Protein AF-A0A7S0L666-F1 (afdb_monomer)

Radius of gyration: 15.41 Å; Cα contacts (8 Å, |Δi|>4): 94; chains: 1; bounding box: 27×35×50 Å

Foldseek 3Di:
DPPVVVVVLVVLQVVLVVCVVVVVLVSSLVSLVVSLVVCVVVLVQAVNLVSLVSQLVSCVSVVVVVSVVVSLVVQLDPSNHDPVSNVVSVVVVVVVVVVDDDDDDD

Structure (mmCIF, N/CA/C/O backbone):
data_AF-A0A7S0L666-F1
#
_entry.id   AF-A0A7S0L666-F1
#
loop_
_atom_site.group_PDB
_atom_site.id
_atom_site.type_symbol
_atom_site.label_atom_id
_atom_site.label_alt_id
_atom_site.label_comp_id
_atom_site.label_asym_id
_atom_site.label_entity_id
_atom_site.label_seq_id
_atom_site.pdbx_PDB_ins_code
_atom_site.Cartn_x
_atom_site.Cartn_y
_atom_site.Cartn_z
_atom_site.occupancy
_atom_site.B_iso_or_equiv
_atom_site.auth_seq_id
_atom_site.auth_comp_id
_atom_site.auth_asym_id
_atom_site.auth_atom_id
_atom_site.pdbx_PDB_model_num
ATOM 1 N N . PRO A 1 1 ?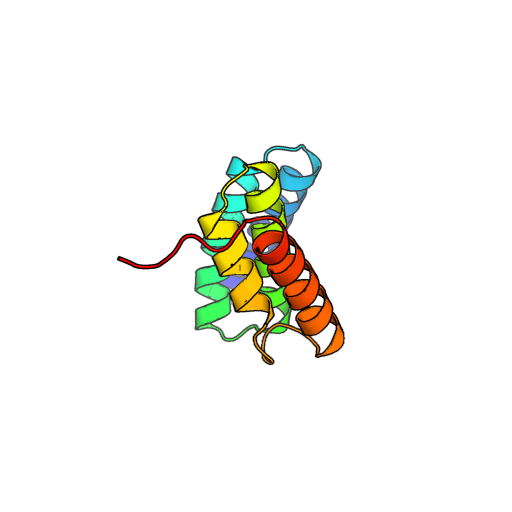 8.549 -5.956 -19.490 1.00 56.94 1 PRO A N 1
ATOM 2 C CA . PRO A 1 1 ? 7.598 -4.842 -19.737 1.00 56.94 1 PRO A CA 1
ATOM 3 C C . PRO A 1 1 ? 8.073 -3.969 -20.904 1.00 56.94 1 PRO A C 1
ATOM 5 O O . PRO A 1 1 ? 9.227 -3.546 -20.925 1.00 56.94 1 PRO A O 1
ATOM 8 N N . THR A 1 2 ? 7.212 -3.728 -21.894 1.00 64.44 2 THR A N 1
ATOM 9 C CA . THR A 1 2 ? 7.540 -2.813 -23.000 1.00 64.44 2 THR A CA 1
ATOM 10 C C . THR A 1 2 ? 7.619 -1.373 -22.472 1.00 64.44 2 THR A C 1
ATOM 12 O O . THR A 1 2 ? 6.960 -1.043 -21.483 1.00 64.44 2 THR A O 1
ATOM 15 N N . LYS A 1 3 ? 8.413 -0.495 -23.107 1.00 65.62 3 LYS A N 1
ATOM 16 C CA . LYS A 1 3 ? 8.527 0.928 -22.711 1.00 65.62 3 LYS A CA 1
ATOM 17 C C . LYS A 1 3 ? 7.148 1.599 -22.565 1.00 65.62 3 LYS A C 1
ATOM 19 O O . LYS A 1 3 ? 6.926 2.331 -21.609 1.00 65.62 3 LYS A O 1
ATOM 24 N N . ARG A 1 4 ? 6.199 1.251 -23.444 1.00 69.44 4 ARG A N 1
ATOM 25 C CA . ARG A 1 4 ? 4.813 1.747 -23.439 1.00 69.44 4 ARG A CA 1
ATOM 26 C C . ARG A 1 4 ? 4.042 1.366 -22.170 1.00 69.44 4 ARG A C 1
ATOM 28 O O . ARG A 1 4 ? 3.351 2.209 -21.612 1.00 69.44 4 ARG A O 1
ATOM 35 N N . SER A 1 5 ? 4.182 0.131 -21.683 1.00 73.44 5 SER A N 1
ATOM 36 C CA . SER A 1 5 ? 3.503 -0.312 -20.457 1.00 73.44 5 SER A CA 1
ATOM 37 C C . SER A 1 5 ? 3.962 0.480 -19.231 1.00 73.44 5 SER A C 1
ATOM 39 O O . SER A 1 5 ? 3.140 0.837 -18.397 1.00 73.44 5 SER A O 1
ATOM 41 N N . ARG A 1 6 ? 5.256 0.809 -19.144 1.00 75.56 6 ARG A N 1
ATOM 42 C CA . ARG A 1 6 ? 5.814 1.586 -18.025 1.00 75.56 6 ARG A CA 1
ATOM 43 C C . ARG A 1 6 ? 5.290 3.021 -18.003 1.00 75.56 6 ARG A C 1
ATOM 45 O O . ARG A 1 6 ? 4.910 3.502 -16.943 1.00 75.56 6 ARG A O 1
ATOM 52 N N . SER A 1 7 ? 5.198 3.666 -19.168 1.00 82.19 7 SER A N 1
ATOM 53 C CA . SER A 1 7 ? 4.601 5.002 -19.286 1.00 82.19 7 SER A CA 1
ATOM 54 C C . SER A 1 7 ? 3.132 5.021 -18.856 1.00 82.19 7 SER A C 1
ATOM 56 O O . SER A 1 7 ? 2.711 5.958 -18.190 1.00 82.19 7 SER A O 1
ATOM 58 N N . ILE A 1 8 ? 2.362 3.971 -19.170 1.00 87.62 8 ILE A N 1
ATOM 59 C CA . ILE A 1 8 ? 0.954 3.865 -18.752 1.00 87.62 8 ILE A CA 1
ATOM 60 C C . ILE A 1 8 ? 0.828 3.770 -17.225 1.00 87.62 8 ILE A C 1
ATOM 62 O O . ILE A 1 8 ? -0.021 4.444 -16.653 1.00 87.62 8 ILE A O 1
ATOM 66 N N . PHE A 1 9 ? 1.664 2.972 -16.552 1.00 86.12 9 PHE A N 1
ATOM 67 C CA . PHE A 1 9 ? 1.621 2.875 -15.086 1.00 86.12 9 PHE A CA 1
ATOM 68 C C . PHE A 1 9 ? 2.082 4.156 -14.394 1.00 86.12 9 PHE A C 1
ATOM 70 O O . PHE A 1 9 ? 1.524 4.515 -13.363 1.00 86.12 9 PHE A O 1
ATOM 77 N N . PHE A 1 10 ? 3.048 4.866 -14.978 1.00 86.94 10 PHE A N 1
ATOM 78 C CA . PHE A 1 10 ? 3.449 6.180 -14.487 1.00 86.94 10 PHE A CA 1
ATOM 79 C C . PHE A 1 10 ? 2.298 7.191 -14.575 1.00 86.94 10 PHE A C 1
ATOM 81 O O . PHE A 1 10 ? 1.973 7.830 -13.580 1.00 86.94 10 PHE A O 1
ATOM 88 N N . LEU A 1 11 ? 1.618 7.271 -15.724 1.00 91.06 11 LEU A N 1
ATOM 89 C CA . LEU A 1 11 ? 0.437 8.130 -15.880 1.00 91.06 11 LEU A CA 1
ATOM 90 C C . LEU A 1 11 ? -0.686 7.731 -14.915 1.00 91.06 11 LEU A C 1
ATOM 92 O O . LEU A 1 11 ? -1.300 8.592 -14.296 1.00 91.06 11 LEU A O 1
ATOM 96 N N . ALA A 1 12 ? -0.924 6.429 -14.738 1.00 92.12 12 ALA A N 1
ATOM 97 C CA . ALA A 1 12 ?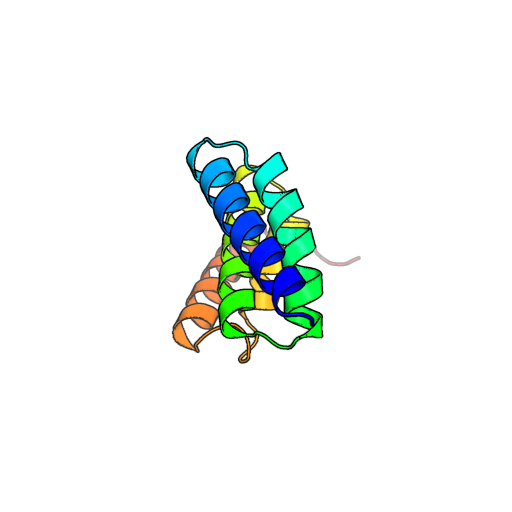 -1.908 5.936 -13.780 1.00 92.12 12 ALA A CA 1
ATOM 98 C C . ALA A 1 12 ? -1.564 6.329 -12.332 1.00 92.12 12 ALA A C 1
ATOM 100 O O . ALA A 1 12 ? -2.472 6.638 -11.568 1.00 92.12 12 ALA A O 1
ATOM 101 N N . ALA A 1 13 ? -0.278 6.347 -11.959 1.00 91.31 13 ALA A N 1
ATOM 102 C CA . ALA A 1 13 ? 0.159 6.806 -10.641 1.00 91.31 13 ALA A CA 1
ATOM 103 C C . ALA A 1 13 ? -0.120 8.304 -10.453 1.00 91.31 13 ALA A C 1
ATOM 105 O O . ALA A 1 13 ? -0.686 8.686 -9.436 1.00 91.31 13 ALA A O 1
ATOM 106 N N . GLN A 1 14 ? 0.180 9.132 -11.459 1.00 93.38 14 GLN A N 1
ATOM 107 C CA . GLN A 1 14 ? -0.119 10.568 -11.412 1.00 93.38 14 GLN A CA 1
ATOM 108 C C . GLN A 1 14 ? -1.625 10.846 -11.309 1.00 93.38 14 GLN A C 1
ATOM 110 O O . GLN A 1 14 ? -2.049 11.690 -10.525 1.00 93.38 14 GLN A O 1
ATOM 115 N N . MET A 1 15 ? -2.456 10.103 -12.048 1.00 94.44 15 MET A N 1
ATOM 116 C CA . MET A 1 15 ? -3.915 10.199 -11.918 1.00 94.44 15 MET A CA 1
ATOM 117 C C . MET A 1 15 ? -4.395 9.794 -10.519 1.00 94.44 15 MET A C 1
ATOM 119 O O . MET A 1 15 ? -5.310 10.408 -9.976 1.00 94.44 15 MET A O 1
ATOM 123 N N . ALA A 1 16 ? -3.792 8.760 -9.930 1.00 95.19 16 ALA A N 1
ATOM 124 C CA . ALA A 1 16 ? -4.128 8.313 -8.583 1.00 95.19 16 ALA A CA 1
ATOM 125 C C . ALA A 1 16 ? -3.774 9.367 -7.524 1.00 95.19 16 ALA A C 1
ATOM 127 O O . ALA A 1 16 ? -4.570 9.611 -6.619 1.00 95.19 16 ALA A O 1
ATOM 128 N N . GLU A 1 17 ? -2.618 10.017 -7.660 1.00 94.75 17 GLU A N 1
ATOM 129 C CA . GLU A 1 17 ? -2.199 11.127 -6.798 1.00 94.75 17 GLU A CA 1
ATOM 130 C C . GLU A 1 17 ? -3.164 12.313 -6.904 1.00 94.75 17 GLU A C 1
ATOM 132 O O . GLU A 1 17 ? -3.594 12.841 -5.882 1.00 94.75 17 GLU A O 1
ATOM 137 N N . GLU A 1 18 ? -3.600 12.674 -8.112 1.00 96.62 18 GLU A N 1
ATOM 138 C CA . GLU A 1 18 ? -4.624 13.710 -8.302 1.00 96.62 18 GLU A CA 1
ATOM 139 C C . GLU A 1 18 ? -5.953 13.331 -7.627 1.00 96.62 18 GLU A C 1
ATOM 141 O O . GLU A 1 18 ? -6.575 14.132 -6.924 1.00 96.62 18 GLU A O 1
ATOM 146 N N . HIS A 1 19 ? -6.372 12.069 -7.752 1.00 95.38 19 HIS A N 1
ATOM 147 C CA . HIS A 1 19 ? -7.547 11.579 -7.038 1.00 95.38 19 HIS A CA 1
ATOM 148 C C . HIS A 1 19 ? -7.384 11.649 -5.513 1.00 95.38 19 HIS A C 1
ATOM 150 O O . HIS A 1 19 ? -8.345 12.008 -4.835 1.00 95.38 19 HIS A O 1
ATOM 156 N N . MET A 1 20 ? -6.192 11.389 -4.966 1.00 95.06 20 MET A N 1
ATOM 157 C CA . MET A 1 20 ? -5.927 11.602 -3.539 1.00 95.06 20 MET A CA 1
ATOM 158 C C . MET A 1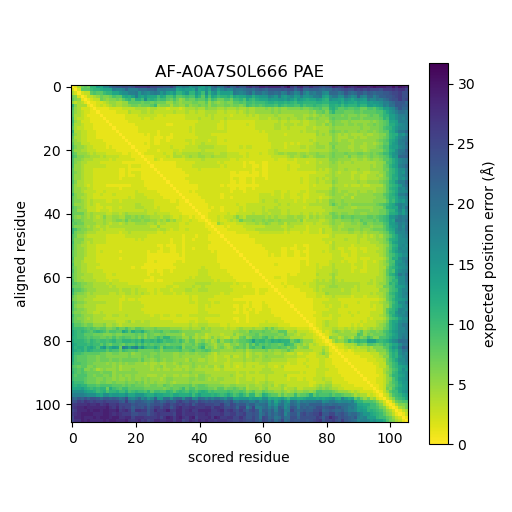 20 ? -6.035 13.077 -3.147 1.00 95.06 20 MET A C 1
ATOM 160 O O . MET A 1 20 ? -6.681 13.379 -2.145 1.00 95.06 20 MET A O 1
ATOM 164 N N . HIS A 1 21 ? -5.447 13.991 -3.925 1.00 95.06 21 HIS A N 1
ATOM 165 C CA . HIS A 1 21 ? -5.508 15.430 -3.648 1.00 95.06 21 HIS A CA 1
ATOM 166 C C . HIS A 1 21 ? -6.942 15.970 -3.697 1.00 95.06 21 HIS A C 1
ATOM 168 O O . HIS A 1 21 ? -7.322 16.789 -2.864 1.00 95.06 21 HIS A O 1
ATOM 174 N N . SER A 1 22 ? -7.763 15.461 -4.617 1.00 95.81 22 SER A N 1
ATOM 175 C CA . SER A 1 22 ? -9.190 15.803 -4.720 1.00 95.81 22 SER A CA 1
ATOM 176 C C . SER A 1 22 ? -10.083 15.143 -3.654 1.00 95.81 22 SER A C 1
ATOM 178 O O . SER A 1 22 ? -11.290 15.377 -3.635 1.00 95.81 22 SER A O 1
ATOM 180 N N . GLY A 1 23 ? -9.525 14.298 -2.776 1.00 94.81 23 GLY A N 1
ATOM 181 C CA . GLY A 1 23 ? -10.272 13.559 -1.751 1.00 94.81 23 GLY A CA 1
ATOM 182 C C . GLY A 1 23 ? -11.060 12.354 -2.279 1.00 94.81 23 GLY A C 1
ATOM 183 O O . GLY A 1 23 ? -11.784 11.705 -1.523 1.00 94.81 23 GLY A O 1
ATOM 184 N N . ASN A 1 24 ? -10.920 12.007 -3.560 1.00 96.44 24 ASN A N 1
ATOM 185 C CA . ASN A 1 24 ? -11.550 10.833 -4.160 1.00 96.44 24 ASN A CA 1
ATOM 186 C C . ASN A 1 24 ? -10.715 9.563 -3.905 1.00 96.44 24 ASN A C 1
ATOM 188 O O . ASN A 1 24 ? -10.149 8.953 -4.818 1.00 96.44 24 ASN A O 1
ATOM 192 N N . PHE A 1 25 ? -10.635 9.167 -2.633 1.00 96.38 25 PHE A N 1
ATOM 193 C CA . PHE A 1 25 ? -9.797 8.053 -2.178 1.00 96.38 25 PHE A CA 1
ATOM 194 C C . PHE A 1 25 ? -10.220 6.692 -2.747 1.00 96.38 25 PHE A C 1
ATOM 196 O O . PHE A 1 25 ? -9.369 5.834 -2.968 1.00 96.38 25 PHE A O 1
ATOM 203 N N . GLU A 1 26 ? -11.508 6.501 -3.039 1.00 96.50 26 GLU A N 1
ATOM 204 C CA . GLU A 1 26 ? -12.040 5.276 -3.653 1.00 96.50 26 GLU A CA 1
ATOM 205 C C . GLU A 1 26 ? -11.426 5.052 -5.044 1.00 96.50 26 GLU A C 1
ATOM 207 O O . GLU A 1 26 ? -10.946 3.963 -5.370 1.00 96.50 26 GLU A O 1
ATOM 212 N N . MET A 1 27 ? -11.392 6.107 -5.866 1.00 95.56 27 MET A N 1
ATOM 213 C CA . MET A 1 27 ? -10.811 6.033 -7.203 1.00 95.56 27 MET A CA 1
ATOM 214 C C . MET A 1 27 ? -9.286 5.919 -7.145 1.00 95.56 27 MET A C 1
ATOM 216 O O . MET A 1 27 ? -8.708 5.092 -7.853 1.00 95.56 27 MET A O 1
ATOM 220 N N . ALA A 1 28 ? -8.639 6.693 -6.268 1.00 96.81 28 ALA A N 1
ATOM 221 C CA . ALA A 1 28 ? -7.196 6.612 -6.052 1.00 96.81 28 ALA A CA 1
ATOM 222 C C . ALA A 1 28 ? -6.759 5.183 -5.690 1.00 96.81 28 ALA A C 1
ATOM 224 O O . ALA A 1 28 ? -5.862 4.626 -6.328 1.00 96.81 28 ALA A O 1
ATOM 225 N N . LYS A 1 29 ? -7.456 4.551 -4.736 1.00 96.62 29 LYS A N 1
ATOM 226 C CA . LYS A 1 29 ? -7.205 3.170 -4.305 1.00 96.62 29 LYS A CA 1
ATOM 227 C C . LYS A 1 29 ? -7.224 2.191 -5.477 1.00 96.62 29 LYS A C 1
ATOM 229 O O . LYS A 1 29 ? -6.281 1.421 -5.637 1.00 96.62 29 LYS A O 1
ATOM 234 N N . ARG A 1 30 ? -8.234 2.261 -6.352 1.00 95.88 30 ARG A N 1
ATOM 235 C CA . ARG A 1 30 ? -8.350 1.369 -7.526 1.00 95.88 30 ARG A CA 1
ATOM 236 C C . ARG A 1 30 ? -7.167 1.491 -8.485 1.00 95.88 30 ARG A C 1
ATOM 238 O O . ARG A 1 30 ? -6.686 0.481 -9.006 1.00 95.88 30 ARG A O 1
ATOM 245 N N . PHE A 1 31 ? -6.693 2.712 -8.735 1.00 94.19 31 PHE A N 1
ATOM 246 C CA . PHE A 1 31 ? -5.502 2.916 -9.561 1.00 94.19 31 PHE A CA 1
ATOM 247 C C . PHE A 1 31 ? -4.259 2.331 -8.889 1.00 94.19 31 PHE A C 1
ATOM 249 O O . PHE A 1 31 ? -3.523 1.567 -9.523 1.00 94.19 31 PHE A O 1
ATOM 256 N N . PHE A 1 32 ? -4.054 2.626 -7.605 1.00 95.75 32 PHE A N 1
ATOM 257 C CA . PHE A 1 32 ? -2.901 2.133 -6.861 1.00 95.75 32 PHE A CA 1
ATOM 258 C C . PHE A 1 32 ? -2.868 0.606 -6.740 1.00 95.75 32 PHE A C 1
ATOM 260 O O . PHE A 1 32 ? -1.812 0.020 -6.958 1.00 95.75 32 PHE A O 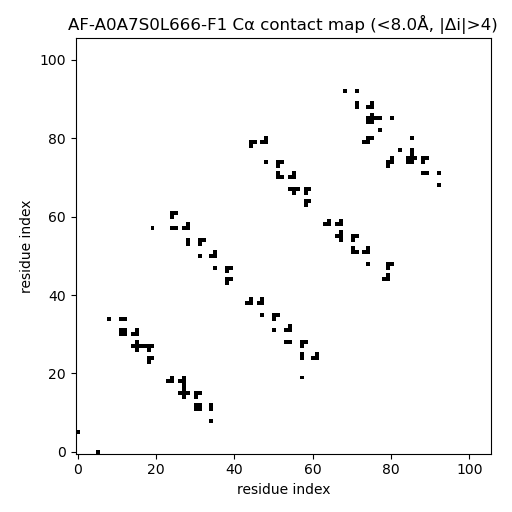1
ATOM 267 N N . GLU A 1 33 ? -3.993 -0.073 -6.508 1.00 94.75 33 GLU A N 1
ATOM 268 C CA . GLU A 1 33 ? -4.058 -1.544 -6.453 1.00 94.75 33 GLU A CA 1
ATOM 269 C C . GLU A 1 33 ? -3.609 -2.199 -7.764 1.00 94.75 33 GLU A C 1
ATOM 271 O O . GLU A 1 33 ? -2.902 -3.213 -7.775 1.00 94.75 33 GLU A O 1
ATOM 276 N N . ARG A 1 34 ? -4.000 -1.607 -8.899 1.00 92.31 34 ARG A N 1
ATOM 277 C CA . ARG A 1 34 ? -3.601 -2.095 -10.221 1.00 92.31 34 ARG A CA 1
ATOM 278 C C . ARG A 1 34 ? -2.099 -1.934 -10.448 1.00 92.31 34 ARG A C 1
ATOM 280 O O . ARG A 1 34 ? -1.474 -2.832 -11.014 1.00 92.31 34 ARG A O 1
ATOM 287 N N . ILE A 1 35 ? -1.530 -0.808 -10.020 1.00 93.06 35 ILE A N 1
ATOM 288 C CA . ILE A 1 35 ? -0.092 -0.526 -10.124 1.00 93.06 35 ILE A CA 1
ATOM 289 C C . ILE A 1 35 ? 0.698 -1.434 -9.171 1.00 93.06 35 ILE A C 1
ATOM 291 O O . ILE A 1 35 ? 1.704 -2.017 -9.576 1.00 93.06 35 ILE A O 1
ATOM 295 N N . CYS A 1 36 ? 0.203 -1.622 -7.945 1.00 92.69 36 CYS A N 1
ATOM 296 C CA . CYS A 1 36 ? 0.813 -2.438 -6.898 1.00 92.69 36 CYS A CA 1
ATOM 297 C C . CYS A 1 36 ? 1.098 -3.865 -7.388 1.00 92.69 36 CYS A C 1
ATOM 299 O O . CYS A 1 36 ? 2.248 -4.306 -7.370 1.00 92.69 36 CYS A O 1
ATOM 301 N N . LYS A 1 37 ? 0.093 -4.543 -7.964 1.00 90.12 37 LYS A N 1
ATOM 302 C CA . LYS A 1 37 ? 0.245 -5.902 -8.526 1.00 90.12 37 LYS A CA 1
ATOM 303 C C . LYS A 1 37 ? 1.364 -5.988 -9.567 1.00 90.12 37 LYS A C 1
ATOM 305 O O . LYS A 1 37 ? 2.112 -6.967 -9.610 1.00 90.12 37 LYS A O 1
ATOM 310 N N . GLN A 1 38 ? 1.494 -4.965 -10.410 1.00 89.31 38 GLN A N 1
ATOM 311 C CA . GLN A 1 38 ? 2.538 -4.935 -11.427 1.00 89.31 38 GLN A CA 1
ATOM 312 C C . GLN A 1 38 ? 3.921 -4.701 -10.811 1.00 89.31 38 GLN A C 1
ATOM 314 O O . GLN A 1 38 ? 4.869 -5.412 -11.147 1.00 89.31 38 GLN A O 1
ATOM 319 N N . TYR A 1 39 ? 4.050 -3.732 -9.905 1.00 89.25 39 TYR A N 1
ATOM 320 C CA . TYR A 1 39 ? 5.330 -3.392 -9.278 1.00 89.25 39 TYR A CA 1
ATOM 321 C C . TYR A 1 39 ? 5.839 -4.499 -8.352 1.00 89.25 39 TYR A C 1
ATOM 323 O O . TYR A 1 39 ? 7.047 -4.739 -8.315 1.00 89.25 39 TYR A O 1
ATOM 331 N N . GLN A 1 40 ? 4.944 -5.247 -7.701 1.00 88.62 40 GLN A N 1
ATOM 332 C CA . GLN A 1 40 ? 5.279 -6.482 -6.984 1.00 88.62 40 GLN A CA 1
ATOM 333 C C . GLN A 1 40 ? 5.892 -7.527 -7.926 1.00 88.62 40 GLN A C 1
ATOM 335 O O . GLN A 1 40 ? 6.972 -8.055 -7.651 1.00 88.62 40 GLN A O 1
ATOM 340 N N . LYS A 1 41 ? 5.253 -7.785 -9.076 1.00 88.69 41 LYS A N 1
ATOM 341 C CA . LYS A 1 41 ? 5.749 -8.743 -10.078 1.00 88.69 41 LYS A CA 1
ATOM 342 C C . LYS A 1 41 ? 7.107 -8.334 -10.654 1.00 88.69 41 LYS A C 1
ATOM 344 O O . LYS A 1 41 ? 7.961 -9.188 -10.882 1.00 88.6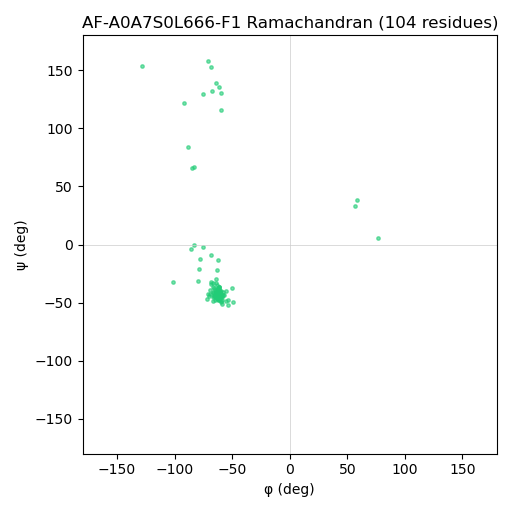9 41 LYS A O 1
ATOM 349 N N . GLU A 1 42 ? 7.310 -7.040 -10.887 1.00 87.56 42 GLU A N 1
ATOM 350 C CA . GLU A 1 42 ? 8.554 -6.489 -11.437 1.00 87.56 42 GLU A CA 1
ATOM 351 C C . GLU A 1 42 ? 9.632 -6.201 -10.381 1.00 87.56 42 GLU A C 1
ATOM 353 O O . GLU A 1 42 ? 10.754 -5.853 -10.747 1.00 87.56 42 GLU A O 1
ATOM 358 N N . ARG A 1 43 ? 9.326 -6.396 -9.089 1.00 89.25 43 ARG A N 1
ATOM 359 C CA . ARG A 1 43 ? 10.233 -6.167 -7.950 1.00 89.25 43 ARG A CA 1
ATOM 360 C C . ARG A 1 43 ? 10.747 -4.729 -7.863 1.00 89.25 43 ARG A C 1
ATOM 362 O O . ARG A 1 43 ? 11.904 -4.480 -7.530 1.00 89.25 43 ARG A O 1
ATOM 369 N N . TRP A 1 44 ? 9.885 -3.768 -8.167 1.00 89.69 44 TRP A N 1
ATOM 370 C CA . TRP A 1 44 ? 10.210 -2.344 -8.101 1.00 89.69 44 TRP A CA 1
ATOM 371 C C . TRP A 1 44 ? 10.005 -1.809 -6.691 1.00 89.69 44 TRP A C 1
ATOM 373 O O . TRP A 1 44 ? 9.112 -1.006 -6.450 1.00 89.69 44 TRP A O 1
ATOM 383 N N . TRP A 1 45 ? 10.819 -2.283 -5.751 1.00 88.31 45 TRP A N 1
ATOM 384 C CA . TRP A 1 45 ? 10.564 -2.114 -4.321 1.00 88.31 45 TRP A CA 1
ATOM 385 C C . TRP A 1 45 ? 10.427 -0.658 -3.870 1.00 88.31 45 TRP A C 1
ATOM 387 O O . TRP A 1 45 ? 9.509 -0.348 -3.124 1.00 88.31 45 TRP A O 1
ATOM 397 N N . PHE A 1 46 ? 11.266 0.247 -4.383 1.00 86.38 46 PHE A N 1
ATOM 398 C CA . PHE A 1 46 ? 11.189 1.669 -4.035 1.00 86.38 46 PHE A CA 1
ATOM 399 C C . PHE A 1 46 ? 9.872 2.316 -4.490 1.00 86.38 46 PHE A C 1
ATOM 401 O O . PHE A 1 46 ? 9.220 3.022 -3.728 1.00 86.38 46 PHE A O 1
ATOM 408 N N . ALA A 1 47 ? 9.451 2.041 -5.728 1.00 88.75 47 ALA A N 1
ATOM 409 C CA . ALA A 1 47 ? 8.179 2.541 -6.238 1.00 88.75 47 ALA A CA 1
ATOM 410 C C . ALA A 1 47 ? 7.000 1.858 -5.533 1.00 88.75 47 ALA A C 1
ATOM 412 O O . ALA A 1 47 ? 6.022 2.511 -5.201 1.00 88.75 47 ALA A O 1
ATOM 413 N N . LEU A 1 48 ? 7.105 0.557 -5.262 1.00 91.38 48 LEU A N 1
ATOM 414 C CA . LEU A 1 48 ? 6.093 -0.202 -4.540 1.00 91.38 48 LEU A CA 1
ATOM 415 C C . LEU A 1 48 ? 5.886 0.338 -3.119 1.00 91.38 48 LEU A C 1
ATOM 417 O O . LEU A 1 48 ? 4.746 0.462 -2.700 1.00 91.38 48 LEU A O 1
ATOM 421 N N . ALA A 1 49 ? 6.950 0.740 -2.422 1.00 91.94 49 ALA A N 1
ATOM 422 C CA . ALA A 1 49 ? 6.853 1.371 -1.108 1.00 91.94 49 ALA A CA 1
ATOM 423 C C . ALA A 1 49 ? 5.993 2.641 -1.130 1.00 91.94 49 ALA A C 1
ATOM 425 O O . ALA A 1 49 ? 5.147 2.831 -0.261 1.00 91.94 49 ALA A O 1
ATOM 426 N N . HIS A 1 50 ? 6.169 3.491 -2.148 1.00 92.62 50 HIS A N 1
ATOM 427 C CA . HIS A 1 50 ? 5.314 4.666 -2.352 1.00 92.62 50 HIS A CA 1
ATOM 428 C C . HIS A 1 50 ? 3.849 4.266 -2.532 1.00 92.62 50 HIS A C 1
ATOM 430 O O . HIS A 1 50 ? 2.984 4.780 -1.830 1.00 92.62 50 HIS A O 1
ATOM 436 N N . ILE A 1 51 ? 3.584 3.287 -3.402 1.00 94.75 51 ILE A N 1
ATOM 437 C CA . ILE A 1 51 ? 2.224 2.799 -3.666 1.00 94.75 51 ILE A CA 1
ATOM 438 C C . ILE A 1 51 ? 1.575 2.225 -2.396 1.00 94.75 51 ILE A C 1
ATOM 440 O O . ILE A 1 51 ? 0.416 2.527 -2.129 1.00 94.75 51 ILE A O 1
ATOM 444 N N . GLU A 1 52 ? 2.304 1.448 -1.592 1.00 94.88 52 GLU A N 1
ATOM 445 C CA . GLU A 1 52 ? 1.807 0.889 -0.324 1.00 94.88 52 GLU A CA 1
ATOM 446 C C . GLU A 1 52 ? 1.489 1.989 0.703 1.00 94.88 52 GLU A C 1
ATOM 448 O O . GLU A 1 52 ? 0.447 1.936 1.357 1.00 94.88 52 GLU A O 1
ATOM 453 N N . ARG A 1 53 ? 2.310 3.049 0.800 1.00 94.69 53 ARG A N 1
ATOM 454 C CA . ARG A 1 53 ? 1.994 4.218 1.647 1.00 94.69 53 ARG A CA 1
ATOM 455 C C . ARG A 1 53 ? 0.729 4.934 1.172 1.00 94.69 53 ARG A C 1
ATOM 457 O O . ARG A 1 53 ? -0.131 5.249 1.991 1.00 94.69 53 ARG A O 1
ATOM 464 N N . SER A 1 54 ? 0.578 5.149 -0.134 1.00 96.00 54 SER A N 1
ATOM 465 C CA . SER A 1 54 ? -0.622 5.773 -0.705 1.00 96.00 54 SER A CA 1
ATOM 466 C C . SER A 1 54 ? -1.878 4.925 -0.487 1.00 96.00 54 SER A C 1
ATOM 468 O O . SER A 1 54 ? -2.923 5.459 -0.109 1.00 96.00 54 SER A O 1
ATOM 470 N N . LEU A 1 55 ? -1.783 3.601 -0.661 1.00 96.44 55 LEU A N 1
ATOM 471 C CA . LEU A 1 55 ? -2.871 2.662 -0.372 1.00 96.44 55 LEU A CA 1
ATOM 472 C C . LEU A 1 55 ? -3.257 2.688 1.102 1.00 96.44 55 LEU A C 1
ATOM 474 O O . LEU A 1 55 ? -4.445 2.758 1.413 1.00 96.44 55 LEU A O 1
ATOM 478 N N . ARG A 1 56 ? -2.271 2.717 2.001 1.00 95.75 56 ARG A N 1
ATOM 479 C CA . ARG A 1 56 ? -2.496 2.857 3.439 1.00 95.75 56 ARG A CA 1
ATOM 480 C C . ARG A 1 56 ? -3.247 4.141 3.779 1.00 95.75 56 ARG A C 1
ATOM 482 O O . ARG A 1 56 ? -4.204 4.103 4.550 1.00 95.75 56 ARG A O 1
ATOM 489 N N . THR A 1 57 ? -2.860 5.274 3.188 1.00 95.56 57 THR A N 1
ATOM 490 C CA . THR A 1 57 ? -3.582 6.543 3.362 1.00 95.56 57 THR A CA 1
ATOM 491 C C . THR A 1 57 ? -5.017 6.441 2.851 1.00 95.56 57 THR A C 1
ATOM 493 O O . THR A 1 57 ? -5.934 6.860 3.554 1.00 95.56 57 THR A O 1
ATOM 496 N N . CYS A 1 58 ? -5.237 5.849 1.674 1.00 96.75 58 CYS A N 1
ATOM 497 C CA . CYS A 1 58 ? -6.587 5.641 1.145 1.00 96.75 58 CYS A CA 1
ATOM 498 C C . CYS A 1 58 ? -7.427 4.761 2.082 1.00 96.75 58 CYS A C 1
ATOM 500 O O . CYS A 1 58 ? -8.564 5.108 2.390 1.00 96.75 58 CYS A O 1
ATOM 502 N N . ALA A 1 59 ? -6.863 3.659 2.582 1.00 96.00 59 ALA A N 1
ATOM 503 C CA . ALA A 1 59 ? -7.534 2.755 3.511 1.00 96.00 59 ALA A CA 1
ATOM 504 C C . ALA A 1 59 ? -7.916 3.456 4.823 1.00 96.00 59 ALA A C 1
ATOM 506 O O . ALA A 1 59 ? -9.040 3.292 5.299 1.00 96.00 59 ALA A O 1
ATOM 507 N N . LEU A 1 60 ? -7.030 4.298 5.367 1.00 94.25 60 LEU A N 1
ATOM 508 C CA . LEU A 1 60 ? -7.319 5.103 6.554 1.00 94.25 60 LEU A CA 1
ATOM 509 C C . LEU A 1 60 ? -8.490 6.070 6.315 1.00 94.25 60 LEU A C 1
ATOM 511 O O . LEU A 1 60 ? -9.418 6.121 7.122 1.00 94.25 60 LEU A O 1
ATOM 515 N N . GLN A 1 61 ? -8.476 6.808 5.200 1.00 96.19 61 GLN A N 1
ATOM 516 C CA . GLN A 1 61 ? -9.523 7.784 4.867 1.00 96.19 61 GLN A CA 1
ATOM 517 C C . GLN A 1 61 ? -10.882 7.120 4.611 1.00 96.19 61 GLN A C 1
ATOM 519 O O . GLN A 1 61 ? -11.917 7.632 5.034 1.00 96.19 61 GLN A O 1
ATOM 524 N N . LEU A 1 62 ? -10.878 5.943 3.982 1.00 96.06 62 LEU A N 1
ATOM 525 C CA . LEU A 1 62 ? -12.078 5.148 3.707 1.00 96.06 62 LEU A CA 1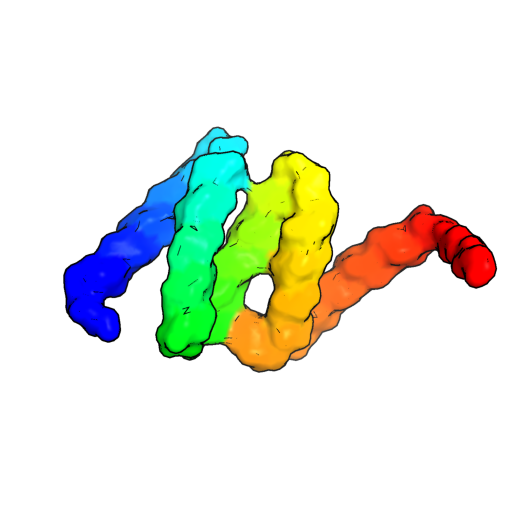
ATOM 526 C C . LEU A 1 62 ? -12.524 4.284 4.900 1.00 96.06 62 LEU A C 1
ATOM 528 O O . LEU A 1 62 ? -13.533 3.590 4.805 1.00 96.06 62 LEU A O 1
ATOM 532 N N . ARG A 1 63 ? -11.798 4.322 6.029 1.00 95.00 63 ARG A N 1
ATOM 533 C CA . ARG A 1 63 ? -12.048 3.500 7.230 1.00 95.00 63 ARG A CA 1
ATOM 534 C C . ARG A 1 63 ? -12.053 1.990 6.947 1.00 95.00 63 ARG A C 1
ATOM 536 O O . ARG A 1 63 ? -12.761 1.225 7.599 1.00 95.00 63 ARG A O 1
ATOM 543 N N . LEU A 1 64 ? -11.233 1.559 5.993 1.00 95.44 64 LEU A N 1
ATOM 544 C CA . LEU A 1 64 ? -11.048 0.159 5.619 1.00 95.44 64 LEU A CA 1
ATOM 545 C C . LEU A 1 64 ? -9.943 -0.454 6.484 1.00 95.44 64 LEU A C 1
ATOM 547 O O . LEU A 1 64 ? -8.776 -0.489 6.100 1.00 95.44 64 LEU A O 1
ATOM 551 N N . LEU A 1 65 ? -10.312 -0.902 7.685 1.00 91.50 65 LEU A N 1
ATOM 552 C CA . LEU A 1 65 ? -9.350 -1.408 8.668 1.00 91.50 65 LEU A CA 1
ATOM 553 C C . LEU A 1 65 ? -8.514 -2.611 8.174 1.00 91.50 65 LEU A C 1
ATOM 555 O O . LEU A 1 65 ? -7.307 -2.581 8.408 1.00 91.50 65 LEU A O 1
ATOM 559 N N . PRO A 1 66 ? -9.075 -3.633 7.492 1.00 93.81 66 PRO A N 1
ATOM 560 C CA . PRO A 1 66 ? -8.278 -4.755 6.987 1.00 93.81 66 PRO A CA 1
ATOM 561 C C . PRO A 1 66 ? -7.184 -4.293 6.019 1.00 93.81 66 PRO A C 1
ATOM 563 O O . PRO A 1 66 ? -6.008 -4.546 6.254 1.00 93.81 66 PRO A O 1
ATOM 566 N N . ASP A 1 67 ? -7.555 -3.498 5.015 1.00 93.50 67 ASP A N 1
ATOM 567 C CA . ASP A 1 67 ? -6.626 -2.956 4.021 1.00 93.50 67 ASP A CA 1
ATOM 568 C C . ASP A 1 67 ? -5.551 -2.068 4.667 1.00 93.50 67 ASP A C 1
ATOM 570 O O . ASP A 1 67 ? -4.386 -2.081 4.264 1.00 93.50 67 ASP A O 1
ATOM 574 N N . PHE A 1 68 ? -5.916 -1.302 5.699 1.00 94.50 68 PHE A N 1
ATOM 575 C CA . PHE A 1 68 ? -4.965 -0.504 6.470 1.00 94.50 68 PHE A CA 1
ATOM 576 C C . PHE A 1 68 ? -3.949 -1.382 7.210 1.00 94.50 68 PHE A C 1
ATOM 578 O O . PHE A 1 68 ? -2.761 -1.055 7.237 1.00 94.50 68 PHE A O 1
ATOM 585 N N . ILE A 1 69 ? -4.389 -2.493 7.805 1.00 93.69 69 ILE A N 1
ATOM 586 C CA . ILE A 1 69 ? -3.500 -3.443 8.481 1.00 93.69 69 ILE A CA 1
ATOM 587 C C . ILE A 1 69 ? -2.591 -4.125 7.457 1.00 93.69 69 ILE A C 1
ATOM 589 O O . ILE A 1 69 ? -1.379 -4.122 7.652 1.00 93.69 69 ILE A O 1
ATOM 593 N N . ASP A 1 70 ? -3.140 -4.631 6.352 1.00 94.12 70 ASP A N 1
ATOM 594 C CA . ASP A 1 70 ? -2.380 -5.340 5.316 1.00 94.12 70 ASP A CA 1
ATOM 595 C C . ASP A 1 70 ? -1.273 -4.462 4.719 1.00 94.12 70 ASP A C 1
ATOM 597 O O . ASP A 1 70 ? -0.109 -4.865 4.658 1.00 94.12 70 ASP A O 1
ATOM 601 N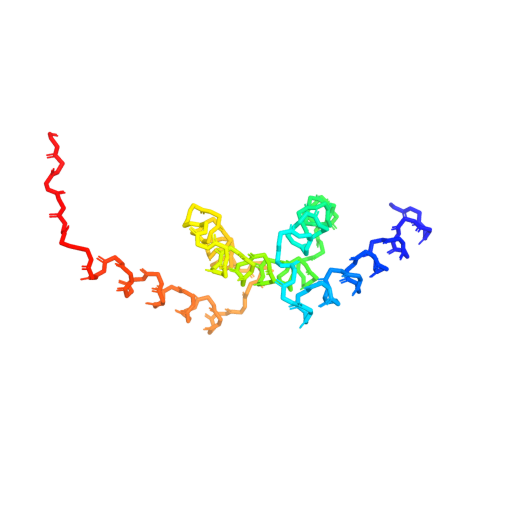 N . THR A 1 71 ? -1.610 -3.223 4.354 1.00 94.25 71 THR A N 1
ATOM 602 C CA . THR A 1 71 ? -0.641 -2.244 3.829 1.00 94.25 71 THR A CA 1
ATOM 603 C C . THR A 1 71 ? 0.386 -1.828 4.886 1.00 94.25 71 THR A C 1
ATOM 605 O O . THR A 1 71 ? 1.569 -1.679 4.580 1.00 94.25 71 THR A O 1
ATOM 608 N N . SER A 1 72 ? -0.015 -1.70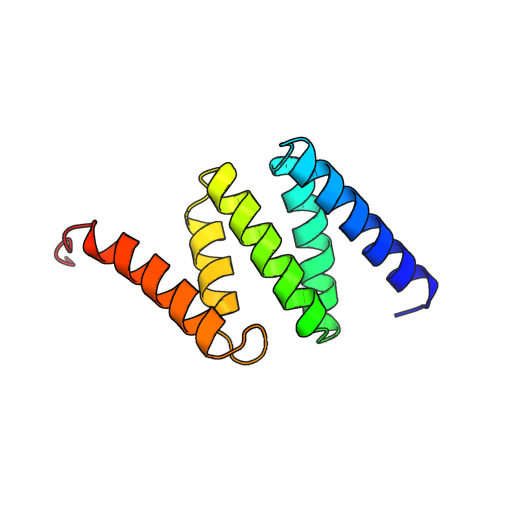3 6.157 1.00 93.06 72 SER A N 1
ATOM 609 C CA . SER A 1 72 ? 0.920 -1.433 7.259 1.00 93.06 72 SER A CA 1
ATOM 610 C C . SER A 1 72 ? 1.900 -2.590 7.466 1.00 93.06 72 SER A C 1
ATOM 612 O O . SER A 1 72 ? 3.097 -2.359 7.592 1.00 93.06 72 SER A O 1
ATOM 614 N N . VAL A 1 73 ? 1.423 -3.836 7.454 1.00 92.75 73 VAL A N 1
ATOM 615 C CA . VAL A 1 73 ? 2.270 -5.030 7.583 1.00 92.75 73 VAL A CA 1
ATOM 616 C C . VAL A 1 73 ? 3.217 -5.154 6.390 1.00 92.75 73 VAL A C 1
ATOM 618 O O . VAL A 1 73 ? 4.392 -5.469 6.581 1.00 92.75 73 VAL A O 1
ATOM 621 N N . ALA A 1 74 ? 2.758 -4.849 5.172 1.00 92.06 74 ALA A N 1
ATOM 622 C CA . ALA A 1 74 ? 3.621 -4.811 3.994 1.00 92.06 74 ALA A CA 1
ATOM 623 C C . ALA A 1 74 ? 4.790 -3.826 4.183 1.00 92.06 74 ALA A C 1
ATOM 625 O O . ALA A 1 74 ? 5.942 -4.182 3.920 1.00 92.06 74 ALA A O 1
ATOM 626 N N . LEU A 1 75 ? 4.526 -2.633 4.724 1.00 92.31 75 LEU A N 1
ATOM 627 C CA . LEU A 1 75 ? 5.546 -1.621 5.029 1.00 92.31 75 LEU A CA 1
ATOM 628 C C . LEU A 1 75 ? 6.499 -2.007 6.177 1.00 92.31 75 LEU A C 1
ATOM 630 O O . LEU A 1 75 ? 7.518 -1.355 6.354 1.00 92.31 75 LEU A O 1
ATOM 634 N N . LEU A 1 76 ? 6.252 -3.084 6.928 1.00 91.94 76 LEU A N 1
ATOM 635 C CA . LEU A 1 76 ? 7.247 -3.616 7.874 1.00 91.94 76 LEU A CA 1
ATOM 636 C C . LEU A 1 76 ? 8.351 -4.427 7.176 1.00 91.94 76 LEU A C 1
ATOM 638 O O . LEU A 1 76 ? 9.368 -4.765 7.782 1.00 91.94 76 LEU A O 1
ATOM 642 N N . SER A 1 77 ? 8.166 -4.764 5.899 1.00 91.12 77 SER A N 1
ATOM 643 C CA . SER A 1 77 ? 9.153 -5.497 5.113 1.00 91.12 77 SER A CA 1
ATOM 644 C C . SER A 1 77 ? 10.403 -4.657 4.859 1.00 91.12 77 SER A C 1
ATOM 646 O O . SER A 1 77 ? 10.326 -3.552 4.321 1.00 91.12 77 SER A O 1
ATOM 648 N N . SER A 1 78 ? 11.580 -5.243 5.096 1.00 83.12 78 SER A N 1
ATOM 649 C CA . SER A 1 78 ? 12.884 -4.619 4.812 1.00 83.12 78 SER A CA 1
ATOM 650 C C . SER A 1 78 ? 13.124 -4.308 3.331 1.00 83.12 78 SER A C 1
ATOM 652 O O . SER A 1 78 ? 14.061 -3.591 2.988 1.00 83.12 78 SER A O 1
ATOM 654 N N . LYS A 1 79 ? 12.294 -4.851 2.432 1.00 86.12 79 LYS A N 1
ATOM 655 C CA . LYS A 1 79 ? 12.328 -4.513 1.004 1.00 86.12 79 LYS A CA 1
ATOM 656 C C . LYS A 1 79 ? 11.619 -3.196 0.708 1.00 86.12 79 LYS A C 1
ATOM 658 O O . LYS A 1 79 ? 11.980 -2.539 -0.259 1.00 86.12 79 LYS A O 1
ATOM 663 N N . LEU A 1 80 ? 10.589 -2.859 1.482 1.00 81.50 80 LEU A N 1
ATOM 664 C CA . LEU A 1 80 ? 9.692 -1.739 1.203 1.00 81.50 80 LEU A CA 1
ATOM 665 C C . LEU A 1 80 ? 10.018 -0.514 2.048 1.00 81.50 80 LEU A C 1
ATOM 667 O O . LEU A 1 80 ? 9.895 0.601 1.559 1.00 81.50 80 LEU A O 1
ATOM 671 N N . SER A 1 81 ? 10.502 -0.706 3.267 1.00 84.25 81 SER A N 1
ATOM 672 C CA . SER A 1 81 ? 10.794 0.407 4.159 1.00 84.25 81 SER A CA 1
ATOM 673 C C . SER A 1 81 ? 12.193 0.343 4.725 1.00 84.25 81 SER A C 1
ATOM 675 O O . SER A 1 81 ? 12.811 -0.714 4.871 1.00 84.25 81 SER A O 1
ATOM 677 N N . THR A 1 82 ? 12.686 1.529 5.062 1.00 82.56 82 THR A N 1
ATOM 678 C CA . THR A 1 82 ? 13.861 1.667 5.912 1.00 82.56 82 THR A CA 1
ATOM 679 C C . THR A 1 82 ? 13.502 1.260 7.345 1.00 82.56 82 THR A C 1
ATOM 681 O O . THR A 1 82 ? 12.337 1.291 7.738 1.00 82.56 82 THR A O 1
ATOM 684 N N . CYS A 1 83 ? 14.506 0.896 8.145 1.00 80.06 83 CYS A N 1
ATOM 685 C CA . CYS A 1 83 ? 14.312 0.562 9.559 1.00 80.06 83 CYS A CA 1
ATOM 686 C C . CYS A 1 83 ? 13.476 1.607 10.343 1.00 80.06 83 CYS A C 1
ATOM 688 O O . CYS A 1 83 ? 12.494 1.202 10.965 1.00 80.06 83 CYS A O 1
ATOM 690 N N . PRO A 1 84 ? 13.762 2.929 10.278 1.00 84.44 84 PRO A N 1
ATOM 691 C CA . PRO A 1 84 ? 12.977 3.920 11.022 1.00 84.44 84 PRO A CA 1
ATOM 692 C C . PRO A 1 84 ? 11.528 4.047 10.529 1.00 84.44 84 PRO A C 1
ATOM 694 O O . PRO A 1 84 ? 10.624 4.279 11.328 1.00 84.44 84 PRO A O 1
ATOM 697 N N . GLU A 1 85 ? 11.276 3.874 9.228 1.00 84.25 85 GLU A N 1
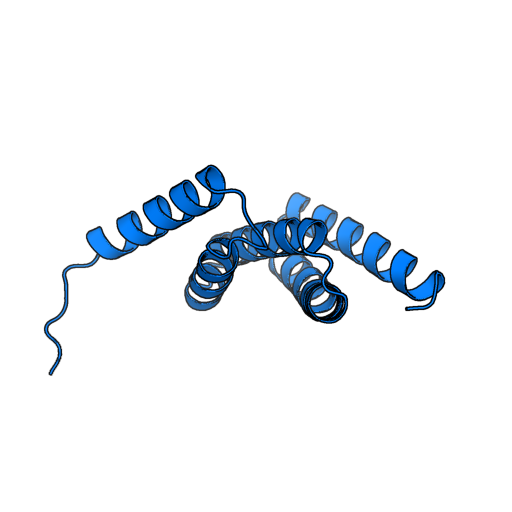ATOM 698 C CA . GLU A 1 85 ? 9.907 3.866 8.698 1.00 84.25 85 GLU A CA 1
ATOM 699 C C . GLU A 1 85 ? 9.114 2.659 9.205 1.00 84.25 85 GLU A C 1
ATOM 701 O O . GLU A 1 85 ? 7.976 2.810 9.647 1.00 84.25 85 GLU A O 1
ATOM 706 N N . ALA A 1 86 ? 9.722 1.471 9.175 1.00 86.25 86 ALA A N 1
ATOM 707 C CA . ALA A 1 86 ? 9.098 0.254 9.680 1.00 86.25 86 ALA A CA 1
ATOM 708 C C . ALA A 1 86 ? 8.814 0.357 11.189 1.00 86.25 86 ALA A C 1
ATOM 710 O O . ALA A 1 86 ? 7.744 -0.044 11.644 1.00 86.25 86 ALA A O 1
ATOM 711 N N . GLU A 1 87 ? 9.731 0.947 11.962 1.00 87.88 87 GLU A N 1
ATOM 712 C CA . GLU A 1 87 ? 9.524 1.206 13.388 1.00 87.88 87 GLU A CA 1
ATOM 713 C C . GLU A 1 87 ? 8.330 2.139 13.627 1.00 87.88 87 GLU A C 1
ATOM 715 O O . GLU A 1 87 ? 7.467 1.825 14.447 1.00 87.88 87 GLU A O 1
ATOM 720 N N . ALA A 1 88 ? 8.221 3.241 12.881 1.00 89.12 88 ALA A N 1
ATOM 721 C CA . ALA A 1 88 ? 7.091 4.161 13.000 1.00 89.12 88 ALA A CA 1
ATOM 722 C C . ALA A 1 88 ? 5.747 3.472 12.696 1.00 89.12 88 ALA A C 1
ATOM 724 O O . ALA A 1 88 ? 4.789 3.616 13.460 1.00 89.12 88 ALA A O 1
ATOM 725 N N . VAL A 1 89 ? 5.687 2.671 11.625 1.00 89.44 89 VAL A N 1
ATOM 726 C CA . VAL A 1 89 ? 4.486 1.899 11.258 1.00 89.44 89 VAL A CA 1
ATOM 727 C C . VAL A 1 89 ? 4.131 0.877 12.342 1.00 89.44 89 VAL A C 1
ATOM 729 O O . VAL A 1 89 ? 2.959 0.735 12.699 1.00 89.44 89 VAL A O 1
ATOM 732 N N . LEU A 1 90 ? 5.129 0.199 12.914 1.00 90.06 90 LEU A N 1
ATOM 733 C CA . LEU A 1 90 ? 4.928 -0.749 14.007 1.00 90.06 90 LEU A CA 1
ATOM 734 C C . LEU A 1 90 ? 4.379 -0.061 15.263 1.00 90.06 90 LEU A C 1
ATOM 736 O O . LEU A 1 90 ? 3.434 -0.566 15.868 1.00 90.06 90 LEU A O 1
ATOM 740 N N . GLN A 1 91 ? 4.938 1.087 15.652 1.00 90.81 91 GLN A N 1
ATOM 741 C CA . GLN A 1 91 ? 4.455 1.845 16.810 1.00 90.81 91 GLN A CA 1
ATOM 742 C C . GLN A 1 91 ? 2.998 2.284 16.625 1.00 90.81 91 GLN A C 1
ATOM 744 O O . GLN A 1 91 ? 2.199 2.175 17.559 1.00 90.81 91 GLN A O 1
ATOM 749 N N . GLU A 1 92 ? 2.622 2.713 15.418 1.00 89.31 92 GLU A N 1
ATOM 750 C CA . GLU A 1 92 ? 1.240 3.075 15.107 1.00 89.31 92 GLU A CA 1
ATOM 751 C C . GLU A 1 92 ? 0.299 1.867 15.251 1.00 89.31 92 GLU A C 1
ATOM 753 O O . GLU A 1 92 ? -0.712 1.963 15.950 1.00 89.31 92 GLU A O 1
ATOM 758 N N . LEU A 1 93 ? 0.664 0.701 14.703 1.00 88.94 93 LEU A N 1
ATOM 759 C CA . LEU A 1 93 ? -0.112 -0.537 14.859 1.00 88.94 93 LEU A CA 1
ATOM 760 C C . LEU A 1 93 ? -0.245 -0.965 16.329 1.00 88.94 93 LEU A C 1
ATOM 762 O O . LEU A 1 93 ? -1.343 -1.283 16.789 1.00 88.94 93 LEU A O 1
ATOM 766 N N . LEU A 1 94 ? 0.848 -0.934 17.095 1.00 88.94 94 LEU A N 1
ATOM 767 C CA . LEU A 1 94 ? 0.827 -1.278 18.519 1.00 88.94 94 LEU A CA 1
ATOM 768 C C . LEU A 1 94 ? -0.055 -0.321 19.327 1.00 88.94 94 LEU A C 1
ATOM 770 O O . LEU A 1 94 ? -0.714 -0.751 20.275 1.00 88.94 94 LEU A O 1
ATOM 774 N N . SER A 1 95 ? -0.103 0.960 18.955 1.00 88.19 95 SER A N 1
ATOM 775 C CA . SER A 1 95 ? -0.982 1.940 19.600 1.00 88.19 95 SER A CA 1
ATOM 776 C C . SER A 1 95 ? -2.468 1.618 19.396 1.00 88.19 95 SER A C 1
ATOM 778 O O . SER A 1 95 ? -3.270 1.838 20.305 1.00 88.19 95 SER A O 1
ATOM 780 N N . LEU A 1 96 ? -2.833 1.040 18.245 1.00 83.88 96 LEU A N 1
ATOM 781 C CA . LEU A 1 96 ? -4.199 0.594 17.962 1.00 83.88 96 LEU A CA 1
ATOM 782 C C . LEU A 1 96 ? -4.568 -0.631 18.799 1.00 83.88 96 LEU A C 1
ATOM 784 O O . LEU A 1 96 ? -5.635 -0.655 19.408 1.00 83.88 96 LEU A O 1
ATOM 788 N N . VAL A 1 97 ? -3.667 -1.613 18.890 1.00 81.94 97 VAL A N 1
ATOM 789 C CA . VAL A 1 97 ? -3.900 -2.829 19.685 1.00 81.94 97 VAL A CA 1
ATOM 790 C C . VAL A 1 97 ? -3.982 -2.506 21.173 1.00 81.94 97 VAL A C 1
ATOM 792 O O . VAL A 1 97 ? -4.897 -2.962 21.839 1.00 81.94 97 VAL A O 1
ATOM 795 N N . ARG A 1 98 ? -3.084 -1.666 21.703 1.00 78.44 98 ARG A N 1
ATOM 796 C CA . ARG A 1 98 ? -3.089 -1.279 23.128 1.00 78.44 98 ARG A CA 1
ATOM 797 C C . ARG A 1 98 ? -4.350 -0.521 23.554 1.00 78.44 98 ARG A C 1
ATOM 799 O O . ARG A 1 98 ? -4.655 -0.483 24.741 1.00 78.44 98 ARG A O 1
ATOM 806 N N . ARG A 1 99 ? -5.068 0.093 22.609 1.00 66.69 99 ARG A N 1
ATOM 807 C CA . ARG A 1 99 ? -6.367 0.738 22.854 1.00 66.69 99 ARG A CA 1
ATOM 808 C C . ARG A 1 99 ? -7.526 -0.258 22.923 1.00 66.69 99 ARG A C 1
ATOM 810 O O . ARG A 1 99 ? -8.553 0.077 23.506 1.00 66.69 99 ARG A O 1
ATOM 817 N N . ALA A 1 100 ? -7.379 -1.455 22.357 1.00 58.69 100 ALA A N 1
ATOM 818 C CA . ALA A 1 100 ? -8.360 -2.524 22.468 1.00 58.69 100 ALA A CA 1
ATOM 819 C C . ALA A 1 100 ? -8.011 -3.412 23.680 1.00 58.69 100 ALA A C 1
ATOM 821 O O . ALA A 1 100 ? -6.908 -3.959 23.731 1.00 58.69 100 ALA A O 1
ATOM 822 N N . PRO A 1 101 ? -8.900 -3.581 24.678 1.00 56.69 101 PRO A N 1
ATOM 823 C CA . PRO A 1 101 ? -8.647 -4.548 25.737 1.00 56.69 101 PRO A CA 1
ATOM 824 C C . PRO A 1 101 ? -8.545 -5.950 25.112 1.00 56.69 101 PRO A C 1
ATOM 826 O O . PRO A 1 101 ? -9.368 -6.282 24.251 1.00 56.69 101 PRO A O 1
ATOM 829 N N . PRO A 1 102 ? -7.559 -6.776 25.504 1.00 57.28 102 PRO A N 1
ATOM 830 C CA . PRO A 1 102 ? -7.463 -8.140 25.006 1.00 57.28 102 PRO A CA 1
ATOM 831 C C . PRO A 1 102 ? -8.740 -8.894 25.391 1.00 57.28 102 PRO A C 1
ATOM 833 O O . PRO A 1 102 ? -9.032 -9.067 26.574 1.00 57.28 102 PRO A O 1
ATOM 836 N N . GLN A 1 103 ? -9.522 -9.313 24.394 1.00 60.09 103 GLN A N 1
ATOM 837 C CA . GLN A 1 103 ? -10.629 -10.234 24.624 1.00 60.09 103 GLN A CA 1
ATOM 838 C C . GLN A 1 103 ? -10.039 -11.635 24.839 1.00 60.09 103 GLN A C 1
ATOM 840 O O . GLN A 1 103 ? -9.197 -12.053 24.039 1.00 60.09 103 GLN A O 1
ATOM 845 N N . PRO A 1 104 ? -10.417 -12.348 25.914 1.00 56.31 104 PRO A N 1
ATOM 846 C CA . PRO A 1 104 ? -9.945 -13.707 26.132 1.00 56.31 104 PRO A CA 1
ATOM 847 C C . PRO A 1 104 ? -10.374 -14.592 24.956 1.00 56.31 104 PRO A C 1
ATOM 849 O O . PRO A 1 104 ? -11.529 -14.557 24.531 1.00 56.31 104 PRO A O 1
ATOM 852 N N . LEU A 1 105 ? -9.414 -15.344 24.416 1.00 56.22 105 LEU A N 1
ATOM 853 C CA . LEU A 1 105 ? -9.675 -16.374 23.414 1.00 56.22 105 LEU A CA 1
ATOM 854 C C . LEU A 1 105 ? -10.546 -17.476 24.052 1.00 56.22 105 LEU A C 1
ATOM 856 O O . LEU A 1 105 ? -10.309 -17.793 25.222 1.00 56.22 105 LEU A O 1
ATOM 860 N N . PRO A 1 106 ? -11.547 -18.012 23.329 1.00 58.00 106 PRO A N 1
ATOM 861 C CA . PRO A 1 106 ? -12.388 -19.104 23.814 1.00 58.00 106 PRO A CA 1
ATOM 862 C C . PRO A 1 106 ? -11.608 -20.407 24.024 1.00 58.00 106 PRO A C 1
ATOM 864 O O . PRO A 1 106 ? -10.598 -20.624 23.312 1.00 58.00 106 PRO A O 1
#

InterPro domains:
  IPR021773 Trafficking protein particle complex subunit 11 [PF11817] (11-77)

Secondary structure (DSSP, 8-state):
--HHHHHHHHHHHHHHHHHHHTT-HHHHHHHHHHHHHHHHHHT-HHHHHHHHHHHHHHHHHTT-HHHHHHHHHHTTSTTTS-HHHHHHHHHHHHHHHHHS--PPP-

Mean predicted aligned error: 6.19 Å

Organism: NCBI:txid221442

Sequence (106 aa):
PTKRSRSIFFLAAQMAEEHMHSGNFEMAKRFFERICKQYQKERWWFALAHIERSLRTCALQLRLLPDFIDTSVALLSSKLSTCPEAEAVLQELLSLVRRAPPQPLP

Solvent-accessible surface area (backbone atoms only — not comparable to full-atom values): 5731 Å² total; per-residue (Å²): 133,59,77,68,58,55,53,51,50,52,52,42,49,56,53,20,51,51,25,47,75,73,67,41,32,73,62,15,36,57,42,40,56,59,47,40,60,51,30,61,76,68,64,39,36,74,63,35,29,52,41,38,54,53,42,24,52,28,19,57,78,70,67,36,60,68,57,28,49,54,30,45,58,52,38,56,34,79,72,41,27,55,71,69,58,20,49,52,49,49,52,54,54,51,56,57,51,74,71,47,78,86,75,83,80,131

Nearest PDB structures (foldseek):
  3ro3-assembly1_A  TM=7.725E-01  e=2.209E-01  Mus musculus
  4wnf-assembly1_A  TM=6.802E-01  e=2.627E-01  Homo sapiens
  3sf4-assembly3_C  TM=6.832E-01  e=3.935E-01  Homo sapiens
  6hc2-assembly4_S  TM=6.776E-01  e=6.247E-01  Homo sapiens
  3sf4-assembly1_A  TM=6.786E-01  e=1.486E+00  Homo sapiens

pLDDT: mean 87.53, std 10.85, range [56.22, 96.81]